Protein AF-A0A937ABT2-F1 (afdb_monomer_lite)

Sequence (73 aa):
MKNKKLRGVLLLVVGVFIIIWAIQHQPSDALVNEINGLFDDTSYSMSEPWYYASLIVGGLISLQGLRDFFSGK

Foldseek 3Di:
DVVLLVQLVVLLVQLVVLLVVLVQQAPVVVVVCVVVVVPPPPRHHDDPVVSVVSNVVSVVSNVSSVCSNVVPD

Organism: NCBI:txid1548457

pLDDT: mean 81.72, std 16.46, range [50.25, 97.62]

Structure (mmCIF, N/CA/C/O backbone):
data_AF-A0A937ABT2-F1
#
_entry.id   AF-A0A937ABT2-F1
#
loop_
_atom_site.group_PDB
_atom_site.id
_atom_site.type_symbol
_atom_site.label_atom_id
_atom_site.label_alt_id
_atom_site.label_comp_id
_atom_site.labe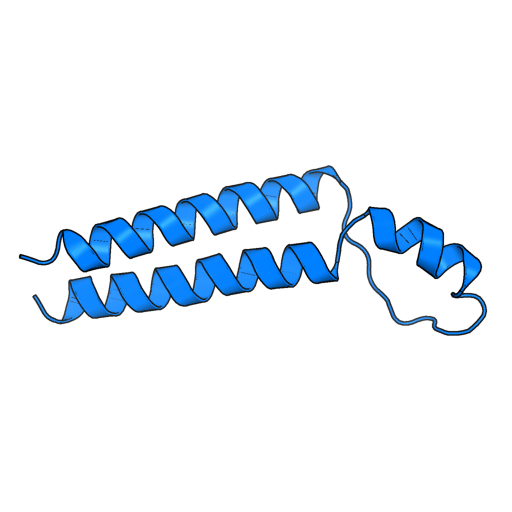l_asym_id
_atom_site.label_entity_id
_atom_site.label_seq_id
_atom_site.pdbx_PDB_ins_code
_atom_site.Cartn_x
_atom_site.Cartn_y
_atom_site.Cartn_z
_atom_site.occupancy
_atom_site.B_iso_or_equiv
_atom_site.auth_seq_id
_atom_site.auth_comp_id
_atom_site.auth_asym_id
_atom_site.auth_atom_id
_atom_site.pdbx_PDB_model_num
ATOM 1 N N . MET A 1 1 ? -14.453 5.872 21.217 1.00 55.50 1 MET A N 1
ATOM 2 C CA . MET A 1 1 ? -14.010 4.499 20.864 1.00 55.50 1 MET A CA 1
ATOM 3 C C . MET A 1 1 ? -14.398 4.081 19.440 1.00 55.50 1 MET A C 1
ATOM 5 O O . MET A 1 1 ? -13.496 3.742 18.685 1.00 55.50 1 MET A O 1
ATOM 9 N N . LYS A 1 2 ? -15.677 4.161 19.018 1.00 61.62 2 LYS A N 1
ATOM 10 C CA . LYS A 1 2 ? -16.124 3.761 17.656 1.00 61.62 2 LYS A CA 1
ATOM 11 C C . LYS A 1 2 ? -15.348 4.435 16.509 1.00 61.62 2 LYS A C 1
ATOM 13 O O . LYS A 1 2 ? -14.960 3.770 15.555 1.00 61.62 2 LYS A O 1
ATOM 18 N N . ASN A 1 3 ? -15.028 5.720 16.660 1.00 77.38 3 ASN A N 1
ATOM 19 C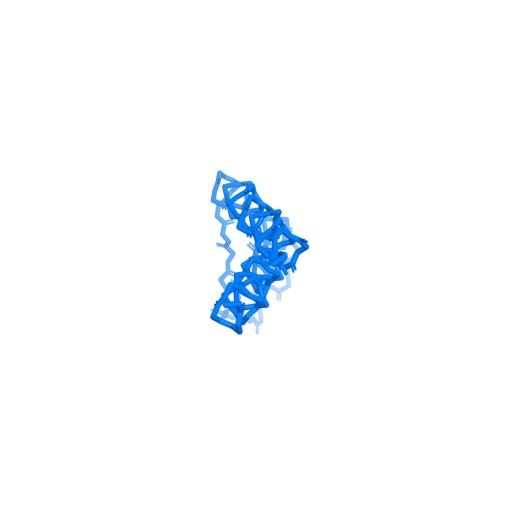 CA . ASN A 1 3 ? -14.403 6.507 15.590 1.00 77.38 3 ASN A CA 1
ATOM 20 C C . ASN A 1 3 ? -12.949 6.096 15.295 1.00 77.38 3 ASN A C 1
ATOM 22 O O . ASN A 1 3 ? -12.505 6.234 14.162 1.00 77.38 3 ASN A O 1
ATOM 26 N N . LYS A 1 4 ? -12.211 5.561 16.282 1.00 78.94 4 LYS A N 1
ATOM 27 C CA . LYS A 1 4 ? -10.814 5.129 16.086 1.00 78.94 4 LYS A CA 1
ATOM 28 C C . LYS A 1 4 ? -10.727 3.798 15.339 1.00 78.94 4 LYS A C 1
ATOM 30 O O . LYS A 1 4 ? -9.935 3.678 14.415 1.00 78.94 4 LYS A O 1
ATOM 35 N N . LYS A 1 5 ? -11.604 2.843 15.670 1.00 85.56 5 LYS A N 1
ATOM 36 C CA . LYS A 1 5 ? -11.684 1.563 14.950 1.00 85.56 5 LYS A CA 1
ATOM 37 C C . LYS A 1 5 ? -12.143 1.753 13.507 1.00 85.56 5 LYS A C 1
ATOM 39 O O . LYS A 1 5 ? -11.527 1.196 12.609 1.00 85.56 5 LYS A O 1
ATOM 44 N N . LEU A 1 6 ? -13.162 2.588 13.283 1.00 90.25 6 LEU A N 1
ATOM 45 C CA . LEU A 1 6 ? -13.617 2.924 11.932 1.00 90.25 6 LEU A CA 1
ATOM 46 C C . LEU A 1 6 ? -12.509 3.604 11.115 1.00 90.25 6 LEU A C 1
ATOM 48 O O . LEU A 1 6 ? -12.256 3.203 9.985 1.00 90.25 6 LEU A O 1
ATOM 52 N N . ARG A 1 7 ? -11.795 4.573 11.706 1.00 90.62 7 ARG A N 1
ATOM 53 C CA . ARG A 1 7 ? -10.623 5.196 11.076 1.00 90.62 7 ARG A CA 1
ATOM 54 C C . ARG A 1 7 ? -9.548 4.164 10.722 1.00 90.62 7 ARG A C 1
ATOM 56 O O . ARG A 1 7 ? -9.015 4.223 9.622 1.00 90.62 7 ARG A O 1
ATOM 63 N N . GLY A 1 8 ? -9.262 3.221 11.620 1.00 92.31 8 GLY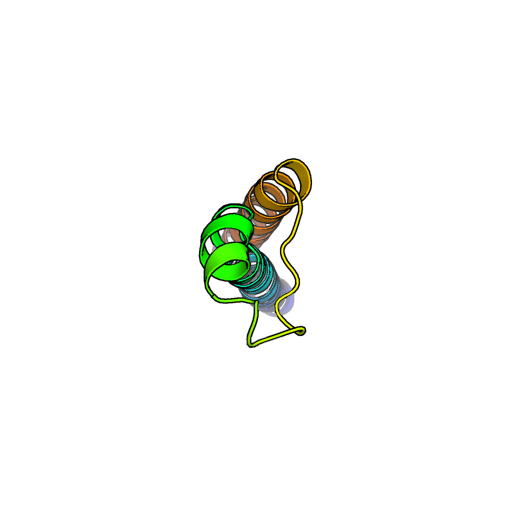 A N 1
ATOM 64 C CA . GLY A 1 8 ? -8.293 2.154 11.372 1.00 92.31 8 GLY A CA 1
ATOM 65 C C . GLY A 1 8 ? -8.659 1.285 10.167 1.00 92.31 8 GLY A C 1
ATOM 66 O O . GLY A 1 8 ? -7.818 1.049 9.305 1.00 92.31 8 GLY A O 1
ATOM 67 N N . VAL A 1 9 ? -9.932 0.889 10.057 1.00 94.25 9 VAL A N 1
ATOM 68 C CA . VAL A 1 9 ? -10.443 0.139 8.896 1.00 94.25 9 VAL A CA 1
ATOM 69 C C . VAL A 1 9 ? -10.329 0.957 7.610 1.00 94.25 9 VAL A C 1
ATOM 71 O O . VAL A 1 9 ? -9.857 0.438 6.605 1.00 94.25 9 VAL A O 1
ATOM 74 N N . LEU A 1 10 ? -10.707 2.239 7.635 1.00 95.31 10 LEU A N 1
ATOM 75 C CA . LEU A 1 10 ? -10.610 3.109 6.458 1.00 95.31 10 LEU A CA 1
ATOM 76 C C . LEU A 1 10 ? -9.163 3.263 5.979 1.00 95.31 10 LEU A C 1
ATOM 78 O O . LEU A 1 10 ? -8.896 3.134 4.789 1.00 95.31 10 LEU A O 1
ATOM 82 N N . LEU A 1 11 ? -8.225 3.489 6.902 1.00 95.62 11 LEU A N 1
ATOM 83 C CA . LEU A 1 11 ? -6.803 3.573 6.574 1.00 95.62 11 LEU A CA 1
ATOM 84 C C . LEU A 1 11 ? -6.281 2.253 6.001 1.00 95.62 11 LEU A C 1
ATOM 86 O O . LEU A 1 11 ? -5.550 2.276 5.019 1.00 95.62 11 LEU A O 1
ATOM 90 N N . LEU A 1 12 ? -6.697 1.110 6.550 1.00 95.56 12 LEU A N 1
ATOM 91 C CA . LEU A 1 12 ? -6.338 -0.194 5.994 1.00 95.56 12 LEU A CA 1
ATOM 92 C C . LEU A 1 12 ? -6.826 -0.367 4.556 1.00 95.56 12 LEU A C 1
ATOM 94 O O . LEU A 1 12 ? -6.045 -0.763 3.698 1.00 95.56 12 LEU A O 1
ATOM 98 N N . VAL A 1 13 ? -8.088 -0.030 4.280 1.00 96.94 13 VAL A N 1
ATOM 99 C CA . VAL A 1 13 ? -8.655 -0.118 2.926 1.00 96.94 13 VAL A CA 1
ATOM 100 C C . VAL A 1 13 ? -7.888 0.779 1.954 1.00 96.94 13 VAL A C 1
ATOM 102 O O . VAL A 1 13 ? -7.517 0.325 0.876 1.00 96.94 13 VAL A O 1
ATOM 105 N N . VAL A 1 14 ? -7.599 2.024 2.342 1.00 97.25 14 VAL A N 1
ATOM 106 C CA . VAL A 1 14 ? -6.844 2.968 1.501 1.00 97.25 14 VAL A CA 1
ATOM 107 C C . VAL A 1 14 ? -5.415 2.482 1.257 1.00 97.25 14 VAL A C 1
ATOM 109 O O . VAL A 1 14 ? -4.946 2.508 0.123 1.00 97.25 14 VAL A O 1
ATOM 112 N N . GLY A 1 15 ? -4.720 2.012 2.294 1.00 97.00 15 GLY A N 1
ATOM 113 C CA . GLY A 1 15 ? -3.347 1.527 2.170 1.00 97.00 15 GLY A CA 1
ATOM 114 C C . GLY A 1 15 ? -3.240 0.288 1.280 1.00 97.00 15 GLY A C 1
ATOM 115 O O . GLY A 1 15 ? -2.397 0.247 0.386 1.00 97.00 15 GLY A O 1
ATOM 116 N N . VAL A 1 16 ? -4.144 -0.681 1.460 1.00 96.44 16 VAL A N 1
ATOM 117 C CA . VAL A 1 16 ? -4.223 -1.882 0.615 1.00 96.44 16 VAL A CA 1
ATOM 118 C C . VAL A 1 16 ? -4.575 -1.517 -0.826 1.00 96.44 16 VAL A C 1
ATOM 120 O O . VAL A 1 16 ? -3.957 -2.045 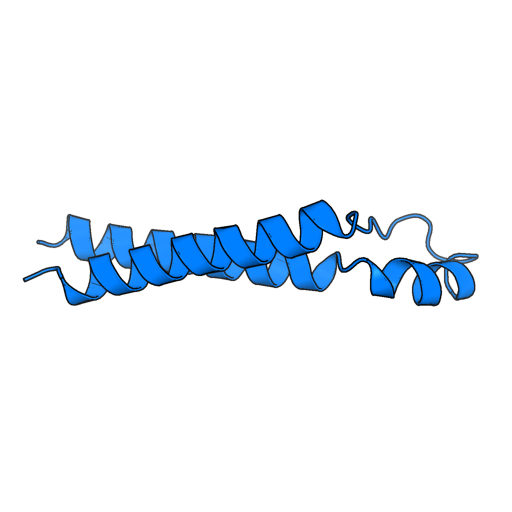-1.746 1.00 96.44 16 VAL A O 1
ATOM 123 N N . PHE A 1 17 ? -5.511 -0.587 -1.036 1.00 96.94 17 PHE A N 1
ATOM 124 C CA . PHE A 1 17 ? -5.852 -0.098 -2.371 1.00 96.94 17 PHE A CA 1
ATOM 125 C C . PHE A 1 17 ? -4.633 0.486 -3.093 1.00 96.94 17 PHE A C 1
ATOM 127 O O . PHE A 1 17 ? -4.379 0.115 -4.234 1.00 96.94 17 PHE A O 1
ATOM 134 N N . ILE A 1 18 ? -3.847 1.340 -2.427 1.00 96.19 18 ILE A N 1
ATOM 135 C CA . ILE A 1 18 ? -2.633 1.930 -3.014 1.00 96.19 18 ILE A CA 1
ATOM 136 C C . ILE A 1 18 ? -1.629 0.841 -3.405 1.00 96.19 18 ILE A C 1
ATOM 138 O O . ILE A 1 18 ? -1.046 0.913 -4.481 1.00 96.19 18 ILE A O 1
ATOM 142 N N . ILE A 1 19 ? -1.440 -0.179 -2.561 1.00 95.94 19 ILE A N 1
ATOM 143 C CA . ILE A 1 19 ? -0.527 -1.293 -2.853 1.00 95.94 19 ILE A CA 1
ATOM 144 C C . ILE A 1 19 ? -1.008 -2.086 -4.072 1.00 95.94 19 ILE A C 1
ATOM 146 O O . ILE A 1 19 ? -0.219 -2.352 -4.972 1.00 95.94 19 ILE A O 1
ATOM 150 N N . ILE A 1 20 ? -2.295 -2.445 -4.126 1.00 93.19 20 ILE A N 1
ATOM 151 C CA . ILE A 1 20 ? -2.866 -3.187 -5.261 1.00 93.19 20 ILE A CA 1
ATOM 152 C C . ILE A 1 20 ? -2.748 -2.367 -6.544 1.00 93.19 20 ILE A C 1
ATOM 154 O O . ILE A 1 20 ? -2.306 -2.888 -7.564 1.00 93.19 20 ILE A O 1
ATOM 158 N N . TRP A 1 21 ? -3.095 -1.082 -6.481 1.00 91.88 21 TRP A N 1
ATOM 159 C CA . TRP A 1 21 ? -2.958 -0.172 -7.609 1.00 91.88 21 TRP A CA 1
ATOM 160 C C . TRP A 1 21 ? -1.498 -0.080 -8.068 1.00 91.88 21 TRP A C 1
ATOM 162 O O . TRP A 1 21 ? -1.233 -0.148 -9.264 1.00 91.88 21 TRP A O 1
ATOM 172 N N . ALA A 1 22 ? -0.541 -0.020 -7.138 1.00 91.38 22 ALA A N 1
ATOM 173 C CA . ALA A 1 22 ? 0.876 0.013 -7.470 1.00 91.38 22 ALA A CA 1
ATOM 174 C C . ALA A 1 22 ? 1.352 -1.272 -8.169 1.00 91.38 22 ALA A C 1
ATOM 176 O O . ALA A 1 22 ? 2.106 -1.199 -9.135 1.00 91.38 22 ALA A O 1
ATOM 177 N N . ILE A 1 23 ? 0.885 -2.437 -7.711 1.00 88.69 23 ILE A N 1
ATOM 178 C CA . ILE A 1 23 ? 1.187 -3.735 -8.331 1.00 88.69 23 ILE A CA 1
ATOM 179 C C . ILE A 1 23 ? 0.625 -3.797 -9.757 1.00 88.69 23 ILE A C 1
ATOM 181 O O . ILE A 1 23 ? 1.313 -4.258 -10.657 1.00 88.69 23 ILE A O 1
ATOM 185 N N . GLN A 1 24 ? -0.593 -3.296 -9.979 1.00 86.56 24 GLN A N 1
ATOM 186 C CA . GLN A 1 24 ? -1.229 -3.282 -11.304 1.00 86.56 24 GLN A CA 1
ATOM 187 C C . GLN A 1 24 ? -0.549 -2.353 -12.317 1.00 86.56 24 GLN A C 1
ATOM 189 O O . GLN A 1 24 ? -0.756 -2.514 -13.513 1.00 86.56 24 GLN A O 1
ATOM 194 N N . HIS A 1 25 ? 0.235 -1.382 -11.850 1.00 85.62 25 HIS A N 1
ATOM 195 C CA . HIS A 1 25 ? 0.938 -0.416 -12.698 1.00 85.62 25 HIS A CA 1
ATOM 196 C C . HIS A 1 25 ? 2.457 -0.541 -12.526 1.00 85.62 25 HIS A C 1
ATOM 198 O O . HIS A 1 25 ? 3.183 0.454 -12.623 1.00 85.62 25 HIS A O 1
ATOM 204 N N . GLN A 1 26 ? 2.941 -1.747 -12.208 1.00 83.81 26 GLN A N 1
ATOM 205 C CA . GLN A 1 26 ? 4.355 -1.987 -11.947 1.00 83.81 26 GLN A CA 1
ATOM 206 C C . GLN A 1 26 ? 5.229 -1.674 -13.181 1.00 83.81 26 GLN A C 1
ATOM 208 O O . GLN A 1 26 ? 4.804 -1.884 -14.319 1.00 83.81 26 GLN A O 1
ATOM 213 N N . PRO A 1 27 ? 6.480 -1.222 -12.987 1.00 76.25 27 PRO A N 1
ATOM 214 C CA . PRO A 1 27 ? 7.361 -0.833 -14.089 1.00 76.25 27 PRO A CA 1
ATOM 215 C C . PRO A 1 27 ? 7.737 -2.007 -15.004 1.00 76.25 27 PRO A C 1
ATOM 217 O O . PRO A 1 27 ? 7.994 -1.806 -16.185 1.00 76.25 27 PRO A O 1
ATOM 220 N N . SER A 1 28 ? 7.765 -3.239 -14.481 1.00 66.81 28 SER A N 1
ATOM 221 C CA . SER A 1 28 ? 8.144 -4.437 -15.246 1.00 66.81 28 SER A CA 1
ATOM 222 C C . SER A 1 28 ? 7.100 -4.867 -16.272 1.00 66.81 28 SER A C 1
ATOM 224 O O . SER A 1 28 ? 7.452 -5.523 -17.252 1.00 66.81 28 SER A O 1
ATOM 226 N N . ASP A 1 29 ? 5.838 -4.480 -16.077 1.00 60.44 29 ASP A N 1
ATOM 227 C CA . ASP A 1 29 ? 4.793 -4.731 -17.068 1.00 60.44 29 ASP A CA 1
ATOM 228 C C . ASP A 1 29 ? 4.984 -3.847 -18.299 1.00 60.44 29 ASP A C 1
ATOM 230 O O . ASP A 1 29 ? 4.498 -4.204 -19.364 1.00 6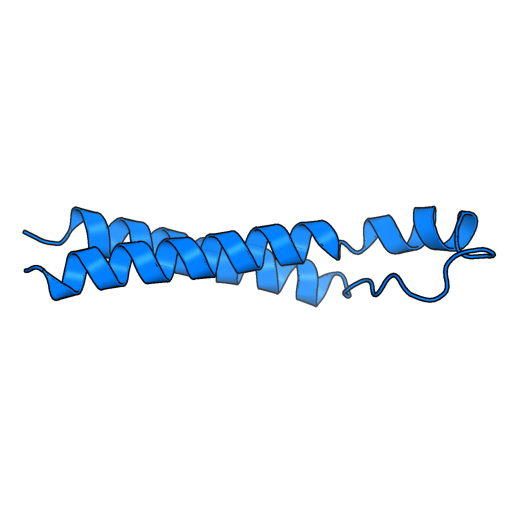0.44 29 ASP A O 1
ATOM 234 N N . ALA A 1 30 ? 5.766 -2.763 -18.210 1.00 55.91 30 ALA A N 1
ATOM 235 C CA . ALA A 1 30 ? 6.087 -1.933 -19.363 1.00 55.91 30 ALA A CA 1
ATOM 236 C C . ALA A 1 30 ? 6.803 -2.736 -20.451 1.00 55.91 30 ALA A C 1
ATOM 238 O O . ALA A 1 30 ? 6.407 -2.644 -21.594 1.00 55.91 30 ALA A O 1
ATOM 239 N N . LEU A 1 31 ? 7.780 -3.586 -20.116 1.00 53.97 31 LEU A N 1
ATOM 240 C CA . LEU A 1 31 ? 8.612 -4.288 -21.108 1.00 53.97 31 LEU A CA 1
ATOM 241 C C . LEU A 1 31 ? 7.892 -5.487 -21.752 1.00 53.97 31 LEU A C 1
ATOM 243 O O . LEU A 1 31 ? 8.042 -5.748 -22.944 1.00 53.97 31 LEU A O 1
ATOM 247 N N . VAL A 1 32 ? 7.074 -6.207 -20.976 1.00 57.16 32 VAL A N 1
ATOM 248 C CA . VAL A 1 32 ? 6.224 -7.297 -21.492 1.00 57.16 32 VAL A CA 1
ATOM 249 C C . VAL A 1 32 ? 5.047 -6.730 -22.293 1.00 57.16 32 VAL A C 1
ATOM 251 O O . VAL A 1 32 ? 4.696 -7.285 -23.336 1.00 57.16 32 VAL A O 1
ATOM 254 N N . ASN A 1 33 ? 4.481 -5.597 -21.865 1.00 54.50 33 ASN A N 1
ATOM 255 C CA . ASN A 1 33 ? 3.452 -4.885 -22.618 1.00 54.50 33 ASN A CA 1
ATOM 256 C C . ASN A 1 33 ? 4.019 -4.040 -23.759 1.00 54.50 33 ASN A C 1
ATOM 258 O O . ASN A 1 33 ? 3.257 -3.714 -24.638 1.00 54.50 33 ASN A O 1
ATOM 262 N N . GLU A 1 34 ? 5.308 -3.722 -23.850 1.00 54.47 34 GLU A N 1
ATOM 263 C CA . GLU A 1 34 ? 5.872 -3.078 -25.053 1.00 54.47 34 GLU A CA 1
ATOM 264 C C . GLU A 1 34 ? 5.987 -4.097 -26.196 1.00 54.47 34 GLU A C 1
ATOM 266 O O . GLU A 1 34 ? 5.753 -3.783 -27.360 1.00 54.47 34 GLU A O 1
ATOM 271 N N . ILE A 1 35 ? 6.268 -5.360 -25.850 1.00 56.56 35 ILE A N 1
ATOM 272 C CA . ILE A 1 35 ? 6.313 -6.482 -26.796 1.00 56.56 35 ILE A CA 1
ATOM 273 C C . ILE A 1 35 ? 4.894 -6.927 -27.199 1.00 56.56 35 ILE A C 1
ATOM 275 O O . ILE A 1 35 ? 4.668 -7.263 -28.361 1.00 56.56 35 ILE A O 1
ATOM 279 N N . ASN A 1 36 ? 3.926 -6.893 -26.275 1.00 56.34 36 ASN A N 1
ATOM 280 C CA . ASN A 1 36 ? 2.518 -7.222 -26.558 1.00 56.34 36 ASN A CA 1
ATOM 281 C C . ASN A 1 36 ? 1.663 -6.008 -26.999 1.00 56.34 36 ASN A C 1
ATOM 283 O O . ASN A 1 36 ? 0.593 -6.182 -27.577 1.00 56.34 36 ASN A O 1
ATOM 287 N N . GLY A 1 37 ? 2.128 -4.783 -26.755 1.00 50.25 37 GLY A N 1
ATOM 288 C CA . GLY A 1 37 ? 1.400 -3.508 -26.876 1.00 50.25 37 GLY A CA 1
ATOM 289 C C . GLY A 1 37 ? 1.482 -2.845 -28.240 1.00 50.25 37 GLY A C 1
ATOM 290 O O . GLY A 1 37 ? 0.961 -1.753 -28.416 1.00 50.25 37 GLY A O 1
ATOM 291 N N . LEU A 1 38 ? 1.984 -3.556 -29.252 1.00 51.72 38 LEU A N 1
ATOM 292 C CA . LEU A 1 38 ? 1.535 -3.320 -30.629 1.00 51.72 38 LEU A CA 1
ATOM 293 C C . LEU A 1 38 ? 0.004 -3.491 -30.782 1.00 51.72 38 LEU A C 1
ATOM 295 O O . LEU A 1 38 ? -0.538 -3.119 -31.821 1.00 51.72 38 LEU A O 1
ATOM 299 N N . PHE A 1 39 ? -0.689 -4.044 -29.775 1.00 51.50 39 PHE A N 1
ATOM 300 C CA . PHE A 1 39 ? -2.120 -4.348 -29.815 1.00 51.50 39 PHE A CA 1
ATOM 301 C C . PHE A 1 39 ? -2.984 -3.696 -28.719 1.00 51.50 39 PHE A C 1
ATOM 303 O O . PHE A 1 39 ? -4.201 -3.854 -28.795 1.00 51.50 39 PHE A O 1
ATOM 310 N N . ASP A 1 40 ? -2.430 -2.976 -27.733 1.00 52.88 40 ASP A N 1
ATOM 311 C CA . ASP A 1 40 ? -3.247 -2.429 -26.632 1.00 52.88 40 ASP A CA 1
ATOM 312 C C . ASP A 1 40 ? -2.682 -1.108 -26.062 1.00 52.88 40 ASP A C 1
ATOM 314 O O . ASP A 1 40 ? -1.912 -1.076 -25.106 1.00 52.88 40 ASP A O 1
ATOM 318 N N . ASP A 1 41 ? -3.081 0.010 -26.675 1.00 54.47 41 ASP A N 1
ATOM 319 C CA . ASP A 1 41 ? -2.614 1.391 -26.422 1.00 54.47 41 ASP A CA 1
ATOM 320 C C . ASP A 1 41 ? -2.992 1.971 -25.033 1.00 54.47 41 ASP A C 1
ATOM 322 O O . ASP A 1 41 ? -2.853 3.172 -24.790 1.00 54.47 41 ASP A O 1
ATOM 326 N N . THR A 1 42 ? -3.524 1.165 -24.104 1.00 60.44 42 THR A N 1
ATOM 327 C CA . THR A 1 42 ? -4.208 1.677 -22.898 1.00 60.44 42 THR A CA 1
ATOM 328 C C . THR A 1 42 ? -3.563 1.325 -21.555 1.00 60.44 42 THR A C 1
ATOM 330 O O . THR A 1 42 ? -3.993 1.852 -20.524 1.00 60.44 42 THR A O 1
ATOM 333 N N . SER A 1 43 ? -2.512 0.499 -21.515 1.00 62.03 43 SER A N 1
ATOM 334 C CA . SER A 1 43 ? -1.865 0.128 -20.249 1.00 62.03 43 SER A CA 1
ATOM 335 C C . SER A 1 43 ? -0.873 1.202 -19.778 1.00 62.03 43 SER A C 1
ATOM 337 O O . SER A 1 43 ? 0.285 1.221 -20.193 1.00 62.03 43 SER A O 1
ATOM 339 N N . TYR A 1 44 ? -1.310 2.103 -18.892 1.00 69.62 44 TYR A N 1
ATOM 340 C CA . TYR A 1 44 ? -0.411 3.012 -18.170 1.00 69.62 44 TYR A CA 1
ATOM 341 C C . TYR A 1 44 ? 0.518 2.207 -17.245 1.00 69.62 44 TYR A C 1
ATOM 343 O O . TYR A 1 44 ? 0.040 1.430 -16.423 1.00 69.62 44 TYR A O 1
ATOM 351 N N . SER A 1 45 ? 1.834 2.414 -17.334 1.00 79.62 45 SER A N 1
ATOM 352 C CA . SER A 1 45 ? 2.794 1.914 -16.342 1.00 79.62 45 SER A CA 1
ATOM 353 C C . SER A 1 45 ? 3.385 3.082 -15.557 1.00 79.62 45 SER A C 1
ATOM 355 O O . SER A 1 45 ? 3.629 4.166 -16.093 1.00 79.62 45 SER A O 1
ATOM 357 N N . MET A 1 46 ? 3.626 2.876 -14.265 1.00 82.44 46 MET A N 1
ATOM 358 C CA . MET A 1 46 ? 4.236 3.895 -13.419 1.00 82.44 46 MET A CA 1
ATOM 359 C C . MET A 1 46 ? 5.768 3.771 -13.434 1.00 82.44 46 MET A C 1
ATOM 361 O O . MET A 1 46 ? 6.317 2.691 -13.655 1.00 82.44 46 MET A O 1
ATOM 365 N N . SER A 1 47 ? 6.480 4.873 -13.171 1.00 86.94 47 SER A N 1
ATOM 366 C CA . SER A 1 47 ? 7.944 4.834 -13.074 1.00 86.94 47 SER A CA 1
ATOM 367 C C . SER A 1 47 ? 8.421 4.120 -11.803 1.00 86.94 47 SER A C 1
ATOM 369 O O . SER A 1 47 ? 7.751 4.148 -10.770 1.00 86.94 47 SER A O 1
ATOM 371 N N . GLU A 1 48 ? 9.614 3.517 -11.850 1.00 88.19 48 GLU A N 1
ATOM 372 C CA . GLU A 1 48 ? 10.197 2.791 -10.709 1.00 88.19 48 GLU A CA 1
ATOM 373 C C . GLU A 1 48 ? 10.182 3.578 -9.385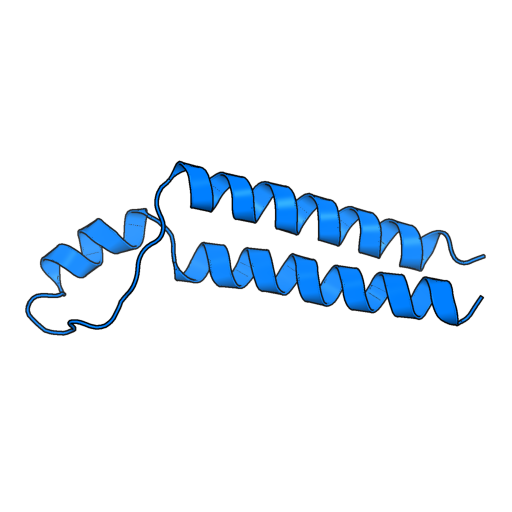 1.00 88.19 48 GLU A C 1
ATOM 375 O O . GLU A 1 48 ? 9.744 3.016 -8.377 1.00 88.19 48 GLU A O 1
ATOM 380 N N . PRO A 1 49 ? 10.567 4.874 -9.333 1.00 92.62 49 PRO A N 1
ATOM 381 C CA . PRO A 1 49 ? 10.509 5.627 -8.083 1.00 92.62 49 PRO A CA 1
ATOM 382 C C . PRO A 1 49 ? 9.089 5.736 -7.519 1.00 92.62 49 PRO A C 1
ATOM 384 O O . PRO A 1 49 ? 8.896 5.605 -6.311 1.00 92.62 49 PRO A O 1
ATOM 387 N N . TRP A 1 50 ? 8.090 5.941 -8.382 1.00 90.88 50 TRP A N 1
ATOM 388 C CA . TRP A 1 50 ? 6.688 6.035 -7.973 1.00 90.88 50 TRP A CA 1
ATOM 389 C C . TRP A 1 50 ? 6.127 4.689 -7.523 1.00 90.88 50 TRP A C 1
ATOM 391 O O . TRP A 1 50 ? 5.332 4.661 -6.583 1.00 90.88 50 TRP A O 1
ATOM 401 N N . TYR A 1 51 ? 6.586 3.585 -8.116 1.00 92.25 51 TYR A N 1
ATOM 402 C CA . TYR A 1 51 ? 6.216 2.234 -7.697 1.00 92.25 51 TYR A CA 1
ATOM 403 C C . TYR A 1 51 ? 6.651 1.973 -6.261 1.00 92.25 51 TYR A C 1
ATOM 405 O O . TYR A 1 51 ? 5.817 1.697 -5.395 1.00 92.25 51 TYR A O 1
ATOM 413 N N . TYR A 1 52 ? 7.937 2.172 -5.970 1.00 93.94 52 TYR A N 1
ATOM 414 C CA . TYR A 1 52 ? 8.447 1.980 -4.616 1.00 93.94 52 TYR A CA 1
ATOM 415 C C . TYR A 1 52 ? 7.858 2.988 -3.625 1.00 93.94 52 TYR A C 1
ATOM 417 O O . TYR A 1 52 ? 7.511 2.605 -2.507 1.00 93.94 52 TYR A O 1
ATOM 425 N N . ALA A 1 53 ? 7.671 4.251 -4.024 1.00 95.88 53 ALA A N 1
ATOM 426 C CA . ALA A 1 53 ? 7.019 5.248 -3.179 1.00 95.88 53 ALA A CA 1
ATOM 427 C C . ALA A 1 53 ? 5.585 4.834 -2.817 1.00 95.88 53 ALA A C 1
ATOM 429 O O . ALA A 1 53 ? 5.210 4.894 -1.647 1.00 95.88 53 ALA A O 1
ATOM 430 N N . SER A 1 54 ? 4.805 4.354 -3.787 1.00 95.75 54 SER A N 1
ATOM 431 C CA . SER A 1 54 ? 3.423 3.906 -3.574 1.00 95.75 54 SER A CA 1
ATOM 432 C C . SER A 1 54 ? 3.359 2.693 -2.651 1.00 95.75 54 SER A C 1
ATOM 434 O O . SER A 1 54 ? 2.550 2.674 -1.725 1.00 95.75 54 SER A O 1
ATOM 436 N N . LEU A 1 55 ? 4.256 1.718 -2.830 1.00 95.56 55 LEU A N 1
ATOM 437 C CA . LEU A 1 55 ? 4.349 0.558 -1.942 1.00 95.56 55 LEU A CA 1
ATOM 438 C C . LEU A 1 55 ? 4.699 0.953 -0.505 1.00 95.56 55 LEU A C 1
ATOM 440 O O . LEU A 1 55 ? 4.049 0.498 0.438 1.00 95.56 55 LEU A O 1
ATOM 444 N N . ILE A 1 56 ? 5.697 1.824 -0.327 1.00 97.38 56 ILE A N 1
ATOM 445 C CA . ILE A 1 56 ? 6.120 2.296 0.997 1.00 97.38 56 ILE A CA 1
ATOM 446 C C . ILE A 1 56 ? 4.987 3.082 1.660 1.00 97.38 56 ILE A C 1
ATOM 448 O O . ILE A 1 56 ? 4.625 2.798 2.801 1.00 97.38 56 ILE A O 1
ATOM 452 N N . VAL A 1 57 ? 4.392 4.044 0.953 1.00 97.25 57 VAL A N 1
ATOM 453 C CA . VAL A 1 57 ? 3.315 4.889 1.483 1.00 97.25 57 VAL A CA 1
ATOM 454 C C . VAL A 1 57 ? 2.075 4.055 1.806 1.00 97.25 57 VAL A C 1
ATOM 456 O O . VAL A 1 57 ? 1.539 4.167 2.909 1.00 97.25 57 VAL A O 1
ATOM 459 N N . GLY A 1 58 ? 1.650 3.171 0.902 1.00 96.81 58 GLY A N 1
ATOM 460 C CA . GLY A 1 58 ? 0.531 2.255 1.131 1.00 96.81 58 GLY A CA 1
ATOM 461 C C . GLY A 1 58 ? 0.777 1.321 2.320 1.00 96.81 58 GLY A C 1
ATOM 462 O O . GLY A 1 58 ? -0.118 1.112 3.147 1.00 96.81 58 GLY A O 1
ATOM 463 N N . GLY A 1 59 ? 2.012 0.836 2.478 1.00 96.81 59 GLY A N 1
ATOM 464 C CA . GLY A 1 59 ? 2.443 0.049 3.632 1.00 96.81 59 GLY A CA 1
ATOM 465 C C . GLY A 1 59 ? 2.357 0.829 4.946 1.00 96.81 59 GLY A C 1
ATOM 466 O O . GLY A 1 59 ? 1.749 0.355 5.906 1.00 96.81 59 GLY A O 1
ATOM 467 N N . LEU A 1 60 ? 2.888 2.055 4.988 1.00 97.62 60 LEU A N 1
ATOM 468 C CA . LEU A 1 60 ? 2.831 2.924 6.170 1.00 97.62 60 LEU A CA 1
ATOM 469 C C . LEU A 1 60 ? 1.389 3.274 6.563 1.00 97.62 60 LEU A C 1
ATOM 471 O O . LEU A 1 60 ? 1.040 3.222 7.745 1.00 97.62 60 LEU A O 1
ATOM 475 N N . ILE A 1 61 ? 0.537 3.581 5.583 1.00 97.06 61 ILE A N 1
ATOM 476 C CA . ILE A 1 61 ? -0.890 3.850 5.801 1.00 97.06 61 ILE A CA 1
ATOM 477 C C . ILE A 1 61 ? -1.585 2.610 6.384 1.00 97.06 61 ILE A C 1
ATOM 479 O O . ILE A 1 61 ? -2.330 2.725 7.360 1.00 97.06 61 ILE A O 1
ATOM 483 N N . SER A 1 62 ? -1.297 1.421 5.848 1.00 96.12 62 SER A N 1
ATOM 484 C CA . SER A 1 62 ? -1.858 0.154 6.337 1.00 96.12 62 SER A CA 1
ATOM 485 C C . SER A 1 62 ? -1.420 -0.151 7.772 1.00 96.12 62 SER A C 1
ATOM 487 O O . SER A 1 62 ? -2.248 -0.511 8.610 1.00 96.12 62 SER A O 1
ATOM 489 N N . LEU A 1 63 ? -0.137 0.055 8.094 1.00 95.94 63 LEU A N 1
ATOM 490 C CA . LEU A 1 63 ? 0.400 -0.111 9.449 1.00 95.94 63 LEU A CA 1
ATOM 491 C C . LEU A 1 63 ? -0.245 0.861 10.442 1.00 95.94 63 LEU A C 1
ATOM 493 O O . LEU A 1 63 ? -0.602 0.464 11.554 1.00 95.94 63 LEU A O 1
ATOM 497 N N . GLN A 1 64 ? -0.450 2.118 10.044 1.00 94.12 64 GLN A N 1
ATOM 498 C CA . GLN A 1 64 ? -1.162 3.088 10.872 1.00 94.12 64 GLN A CA 1
ATOM 499 C C . GLN A 1 64 ? -2.634 2.693 11.067 1.00 94.12 64 GLN A C 1
ATOM 501 O O . GLN A 1 64 ? -3.157 2.822 12.174 1.00 94.12 64 GLN A O 1
ATOM 506 N N . GLY A 1 65 ? -3.290 2.162 10.032 1.00 93.06 65 GLY A N 1
ATOM 507 C CA . GLY A 1 65 ? -4.652 1.637 10.122 1.00 93.06 65 GLY A CA 1
ATOM 508 C C . GLY A 1 65 ? -4.777 0.460 11.093 1.00 93.06 65 GLY A C 1
ATOM 509 O O . GLY A 1 65 ? -5.639 0.475 11.974 1.00 93.06 65 GLY A O 1
ATOM 510 N N . LEU A 1 66 ? -3.857 -0.508 11.008 1.00 93.94 66 LEU A N 1
ATOM 511 C CA . LEU A 1 66 ? -3.716 -1.612 11.967 1.00 93.94 66 LEU A CA 1
ATOM 512 C C . LEU A 1 66 ? -3.538 -1.091 13.395 1.00 93.94 66 LEU A C 1
ATOM 514 O O . LEU A 1 66 ? -4.242 -1.519 14.314 1.00 93.94 66 LEU A O 1
ATOM 518 N N . ARG A 1 67 ? -2.633 -0.126 13.586 1.00 92.88 67 ARG A N 1
ATOM 519 C CA . ARG A 1 67 ? -2.397 0.491 14.893 1.00 92.88 67 ARG A CA 1
ATOM 520 C C . ARG A 1 67 ? -3.663 1.137 15.439 1.00 92.88 67 ARG A C 1
ATOM 522 O O . ARG A 1 67 ? -3.990 0.893 16.596 1.00 92.88 67 ARG A O 1
ATOM 529 N N . ASP A 1 68 ? -4.377 1.930 14.647 1.00 90.25 68 ASP A N 1
ATOM 530 C CA . ASP A 1 68 ? -5.593 2.625 15.086 1.00 90.25 68 ASP A CA 1
ATOM 531 C C . ASP A 1 68 ? -6.738 1.647 15.396 1.00 90.25 68 ASP A C 1
ATOM 533 O O . ASP A 1 68 ? -7.508 1.865 16.338 1.00 90.25 68 ASP A O 1
ATOM 537 N N . PHE A 1 69 ? -6.812 0.536 14.659 1.00 88.00 69 PHE A N 1
ATOM 538 C CA . PHE A 1 69 ? -7.781 -0.530 14.892 1.00 88.00 69 PHE A CA 1
ATOM 539 C C . PHE A 1 69 ? -7.552 -1.242 16.235 1.00 88.00 69 PHE A C 1
ATOM 541 O O . PHE A 1 69 ? -8.495 -1.407 17.015 1.00 88.00 69 PHE A O 1
ATOM 548 N N . PHE A 1 70 ? -6.301 -1.606 16.542 1.00 87.94 70 PHE A N 1
ATOM 549 C CA . PHE A 1 70 ? -5.947 -2.321 17.775 1.00 87.94 70 PHE A CA 1
ATOM 550 C C . PHE A 1 70 ? -5.754 -1.412 18.996 1.00 87.94 70 PHE A C 1
ATOM 552 O O . PHE A 1 70 ? -6.047 -1.818 20.119 1.00 87.94 70 PHE A O 1
ATOM 559 N N . SER A 1 71 ? -5.313 -0.168 18.800 1.00 83.00 71 SER A N 1
ATOM 560 C CA . SER A 1 71 ? -5.097 0.807 19.884 1.00 83.00 71 SER A CA 1
ATOM 561 C C . SER A 1 71 ? -6.393 1.471 20.357 1.00 83.00 71 SER A C 1
ATOM 563 O O . SER A 1 71 ? -6.379 2.236 21.323 1.00 83.00 71 SER A O 1
ATOM 565 N N . GLY A 1 72 ? -7.523 1.207 19.694 1.00 64.19 72 GLY A N 1
ATOM 566 C CA . GLY A 1 72 ? -8.852 1.600 20.150 1.00 64.19 72 GLY A CA 1
ATOM 567 C C . GLY A 1 72 ? -9.319 0.785 21.361 1.00 64.19 72 GLY A C 1
ATOM 568 O O . GLY A 1 72 ? -10.272 0.015 21.227 1.00 64.19 72 GLY A O 1
ATOM 569 N N . LYS A 1 73 ? -8.649 0.957 22.510 1.00 52.97 73 LYS A N 1
ATOM 570 C CA . LYS A 1 73 ? -9.240 0.714 23.835 1.00 52.97 73 LYS A CA 1
ATOM 571 C C . LYS A 1 73 ? -10.295 1.772 24.149 1.00 52.97 73 LYS A C 1
ATOM 573 O O . LYS A 1 73 ? -10.197 2.911 23.626 1.00 52.97 73 LYS A O 1
#

Secondary structure (DSSP, 8-state):
-HHHHHHHHHHHHHHHHHHHHHHHT-TTHHHHHHHHTTS-TT-----HHHHHHHHHHHHHHHHHHHHHHHS--

Radius of gyration: 16.4 Å; chains: 1; bounding box: 27×14×54 Å